Protein AF-A0A1E4GAS7-F1 (afdb_monomer_lite)

Radius of gyration: 16.06 Å; chains: 1; bounding box: 41×34×38 Å

pLDDT: mean 88.92, std 9.89, range [49.09, 97.44]

Foldseek 3Di:
DEEQLVPDDPPDDSCVRCVPDPDYHHPPRDAAADAQAPDDAAEADDPVCVVDDWDDWHWYDNDDQWIWIHTYNDQIEIEGADADHNHHLSQLAHAYEYEEAPQQVRCVVSQQSNHQEYEYHYDPVRLVVNCVNCVVRNPNYHYYYDDVPDDDDD

Sequence (154 aa):
MVVAPGAAPEGVSRAELVSGADLVVEEGAAISEADGRSWKAQPAGRLLDAEAEPGPAQVFSLGAGALLIAAEGERPLLVLEGQAPALGRWVERAVVVIAGDGLAARAAAVVERGPRLLALAGAEAEVDAAFAALRGTLDGTGLVALERGMAVEV

Structure (mmCIF, N/CA/C/O backbone):
data_AF-A0A1E4GAS7-F1
#
_entry.id   AF-A0A1E4GAS7-F1
#
loop_
_atom_site.group_PDB
_atom_site.id
_atom_site.type_symbo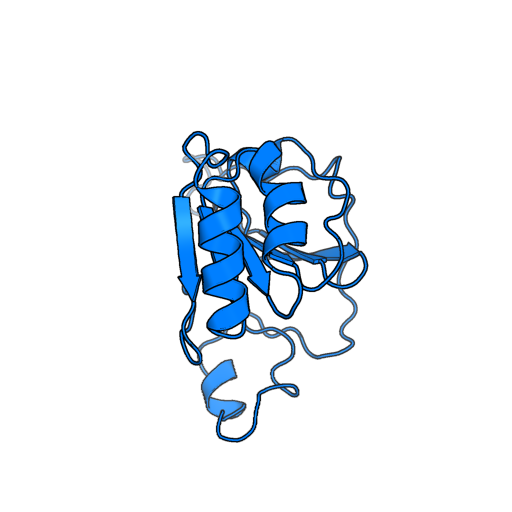l
_atom_site.label_atom_id
_atom_site.label_alt_id
_atom_site.label_comp_id
_atom_site.label_asym_id
_atom_site.label_entity_id
_atom_site.label_seq_id
_atom_site.pdbx_PDB_ins_code
_atom_site.Cartn_x
_atom_site.Cartn_y
_atom_site.Cartn_z
_atom_site.occupancy
_atom_site.B_iso_or_equiv
_atom_site.auth_seq_id
_atom_site.auth_comp_id
_atom_site.auth_asym_id
_atom_site.auth_atom_id
_atom_site.pdbx_PDB_model_num
ATOM 1 N N . MET A 1 1 ? 0.646 -1.204 -15.776 1.00 82.81 1 MET A N 1
ATOM 2 C CA . MET A 1 1 ? 1.084 -2.460 -15.110 1.00 82.81 1 MET A CA 1
ATOM 3 C C . MET A 1 1 ? -0.127 -3.198 -14.546 1.00 82.81 1 MET A C 1
ATOM 5 O O . MET A 1 1 ? -1.039 -2.534 -14.076 1.00 82.81 1 MET A O 1
ATOM 9 N N . VAL A 1 2 ? -0.129 -4.536 -14.551 1.00 87.25 2 VAL A N 1
ATOM 10 C CA . VAL A 1 2 ? -1.171 -5.397 -13.957 1.00 87.25 2 VAL A CA 1
ATOM 11 C C . VAL A 1 2 ? -0.530 -6.526 -13.150 1.00 87.25 2 VAL A C 1
ATOM 13 O O . VAL A 1 2 ? 0.466 -7.098 -13.586 1.00 87.25 2 VAL A O 1
ATOM 16 N N . VAL A 1 3 ? -1.103 -6.869 -11.994 1.00 85.19 3 VAL A N 1
ATOM 17 C CA . VAL A 1 3 ? -0.642 -7.965 -11.125 1.00 85.19 3 VAL A CA 1
ATOM 18 C C . VAL A 1 3 ? -1.748 -9.010 -10.985 1.00 85.19 3 VAL A C 1
ATOM 20 O O . VAL A 1 3 ? -2.913 -8.652 -10.844 1.00 85.19 3 VAL A O 1
ATOM 23 N N . ALA A 1 4 ? -1.372 -10.288 -11.044 1.00 85.56 4 ALA A N 1
ATOM 24 C CA . ALA A 1 4 ? -2.235 -11.462 -10.940 1.00 85.56 4 ALA A CA 1
ATOM 25 C C . ALA A 1 4 ? -3.522 -11.365 -11.791 1.00 85.56 4 ALA A C 1
ATOM 27 O O . ALA A 1 4 ? -4.621 -11.564 -11.275 1.00 85.56 4 ALA A O 1
ATOM 28 N N . PRO A 1 5 ? -3.433 -11.104 -13.111 1.00 88.31 5 PRO A N 1
ATOM 29 C CA . PRO A 1 5 ? -4.622 -10.925 -13.951 1.00 88.31 5 PRO A CA 1
ATOM 30 C C . PRO A 1 5 ? -5.508 -12.181 -14.037 1.00 88.31 5 PRO A C 1
ATOM 32 O O . PRO A 1 5 ? -6.672 -12.085 -14.417 1.00 88.31 5 PRO A O 1
ATOM 35 N N . GLY A 1 6 ? -4.969 -13.363 -13.717 1.00 87.06 6 GLY A N 1
ATOM 36 C CA . GLY A 1 6 ? -5.733 -14.610 -13.605 1.00 87.06 6 GLY A CA 1
ATOM 37 C C . GLY A 1 6 ? -6.643 -14.682 -12.374 1.00 87.06 6 GLY A C 1
ATOM 38 O O . GLY A 1 6 ? -7.618 -15.424 -12.399 1.00 87.06 6 GLY A O 1
ATOM 39 N N . ALA A 1 7 ? -6.368 -13.879 -11.343 1.00 86.44 7 ALA A N 1
ATOM 40 C CA . ALA A 1 7 ? -7.178 -13.768 -10.132 1.00 86.44 7 ALA A CA 1
ATOM 41 C C . ALA A 1 7 ? -8.285 -12.702 -10.251 1.00 86.44 7 ALA A C 1
ATOM 43 O O . ALA A 1 7 ? -8.930 -12.359 -9.259 1.00 86.44 7 ALA A O 1
ATOM 44 N N . ALA A 1 8 ? -8.496 -12.151 -11.452 1.00 85.25 8 ALA A N 1
ATOM 45 C CA . ALA A 1 8 ? -9.537 -11.165 -11.693 1.00 85.25 8 ALA A CA 1
ATOM 46 C C . ALA A 1 8 ? -10.920 -11.717 -11.287 1.00 85.25 8 ALA A C 1
ATOM 48 O O . ALA A 1 8 ? -11.231 -12.875 -11.584 1.00 85.25 8 ALA A O 1
ATOM 49 N N . PRO A 1 9 ? -11.758 -10.909 -10.611 1.00 83.62 9 PRO A N 1
ATOM 50 C CA . PRO A 1 9 ? -13.074 -11.355 -10.184 1.00 83.62 9 PRO A CA 1
ATOM 51 C C . PRO A 1 9 ? -13.986 -11.625 -11.384 1.00 83.62 9 PRO A C 1
ATOM 53 O O . PRO A 1 9 ? -13.775 -11.126 -12.492 1.00 83.62 9 PRO A O 1
ATOM 56 N N . GLU A 1 10 ? -15.042 -12.402 -11.144 1.00 85.19 10 GLU A N 1
ATOM 57 C CA . GLU A 1 10 ? -16.050 -12.693 -12.159 1.00 85.19 10 GLU A CA 1
ATOM 58 C C . GLU A 1 10 ? -16.625 -11.396 -12.754 1.00 85.19 10 GLU A C 1
ATOM 60 O O . GLU A 1 10 ? -16.922 -10.437 -12.040 1.00 85.19 10 GLU A O 1
ATOM 65 N N . GLY A 1 11 ? -16.753 -11.360 -14.082 1.00 85.44 11 GLY A N 1
ATOM 66 C CA . GLY A 1 11 ? -17.188 -10.174 -14.824 1.00 85.44 11 GLY A CA 1
ATOM 67 C C . GLY A 1 11 ? -16.061 -9.222 -15.238 1.00 85.44 11 GLY A C 1
ATOM 68 O O . GLY A 1 11 ? -16.317 -8.332 -16.044 1.00 85.44 11 GLY A O 1
ATOM 69 N N . VAL A 1 12 ? -14.821 -9.421 -14.771 1.00 86.12 12 VAL A N 1
ATOM 70 C CA . VAL A 1 12 ? -13.650 -8.661 -15.236 1.00 86.12 12 VAL A CA 1
ATOM 71 C C . VAL A 1 12 ? -12.878 -9.468 -16.279 1.00 86.12 12 VAL A C 1
ATOM 73 O O . VAL A 1 12 ? -12.380 -10.562 -16.013 1.00 86.12 12 VAL A O 1
ATOM 76 N N . SER A 1 13 ? -12.764 -8.929 -17.493 1.00 89.50 13 SER A N 1
ATOM 77 C CA . SER A 1 13 ? -12.049 -9.590 -18.584 1.00 89.50 13 SER A CA 1
ATOM 78 C C . SER A 1 13 ? -10.537 -9.479 -18.400 1.00 89.50 13 SER A C 1
ATOM 80 O O . SER A 1 13 ? -9.965 -8.390 -18.465 1.00 89.50 13 SER A O 1
ATOM 82 N N . ARG A 1 14 ? -9.853 -10.624 -18.273 1.00 88.94 14 ARG A N 1
ATOM 83 C CA . ARG A 1 14 ? -8.380 -10.680 -18.273 1.00 88.94 14 ARG A CA 1
ATOM 84 C C . ARG A 1 14 ? -7.779 -9.991 -19.498 1.00 88.94 14 ARG A C 1
ATOM 86 O O . ARG A 1 14 ? -6.756 -9.328 -19.377 1.00 88.94 14 ARG A O 1
ATOM 93 N N . ALA A 1 15 ? -8.390 -10.171 -20.670 1.00 90.00 15 ALA A N 1
ATOM 94 C CA . ALA A 1 15 ? -7.897 -9.576 -21.908 1.00 90.00 15 ALA A CA 1
ATOM 95 C C . ALA A 1 15 ? -7.963 -8.044 -21.862 1.00 90.00 15 ALA A C 1
ATOM 97 O O . ALA A 1 15 ? -7.029 -7.390 -22.310 1.00 90.00 15 ALA A O 1
ATOM 98 N N . GLU A 1 16 ? -9.022 -7.483 -21.274 1.00 89.00 16 GLU A N 1
ATOM 99 C CA . GLU A 1 16 ? -9.158 -6.034 -21.100 1.00 89.00 16 GLU A CA 1
ATOM 100 C C . GLU A 1 16 ? -8.146 -5.498 -20.088 1.00 89.00 16 GLU A C 1
ATOM 102 O O . GLU A 1 16 ? -7.488 -4.502 -20.374 1.00 89.00 16 GLU A O 1
ATOM 107 N N . LEU A 1 17 ? -7.944 -6.199 -18.964 1.00 86.25 17 LEU A N 1
ATOM 108 C CA . LEU A 1 17 ? -6.951 -5.813 -17.958 1.00 86.25 17 LEU A CA 1
ATOM 109 C C . LEU A 1 17 ? -5.549 -5.671 -18.563 1.00 86.25 17 LEU A C 1
ATOM 111 O O . LEU A 1 17 ? -4.869 -4.679 -18.324 1.00 86.25 17 LEU A O 1
ATOM 115 N N . VAL A 1 18 ? -5.106 -6.651 -19.357 1.00 92.06 18 VAL A N 1
ATOM 116 C CA . VAL A 1 18 ? -3.728 -6.672 -19.878 1.00 92.06 18 VAL A CA 1
ATOM 117 C C . VAL A 1 18 ? -3.531 -5.850 -21.154 1.00 92.06 18 VAL A C 1
ATOM 119 O O . VAL A 1 18 ? -2.389 -5.588 -21.517 1.00 92.06 18 VAL A O 1
ATOM 122 N N . SER A 1 19 ? -4.605 -5.433 -21.838 1.00 88.12 19 SER A N 1
ATOM 123 C CA . SER A 1 19 ? -4.529 -4.828 -23.180 1.00 88.12 19 SER A CA 1
ATOM 124 C C . SER A 1 19 ? -3.728 -3.520 -23.245 1.00 88.12 19 SER A C 1
ATOM 126 O O . SER A 1 19 ? -3.298 -3.147 -24.334 1.00 88.12 19 SER A O 1
ATOM 128 N N . GLY A 1 20 ? -3.545 -2.822 -22.121 1.00 83.38 20 GLY A N 1
ATOM 129 C CA . GLY A 1 20 ? -2.761 -1.583 -22.024 1.00 83.38 20 GLY A CA 1
ATOM 130 C C . GLY A 1 20 ? -1.619 -1.654 -21.010 1.00 83.38 20 GLY A C 1
ATOM 131 O O . GLY A 1 20 ? -1.107 -0.624 -20.589 1.00 83.38 20 GLY A O 1
ATOM 132 N N . ALA A 1 21 ? -1.256 -2.849 -20.544 1.00 86.06 21 ALA A N 1
ATOM 133 C CA . ALA A 1 21 ? -0.274 -2.997 -19.483 1.00 86.06 21 ALA A CA 1
ATOM 134 C C . ALA A 1 21 ? 1.152 -3.099 -20.044 1.00 86.06 21 ALA A C 1
ATOM 136 O O . ALA A 1 21 ? 1.491 -4.094 -20.677 1.00 86.06 21 ALA A O 1
ATOM 137 N N . ASP A 1 22 ? 2.018 -2.139 -19.704 1.00 84.12 22 ASP A N 1
ATOM 138 C CA . ASP A 1 22 ? 3.456 -2.221 -20.036 1.00 84.12 22 ASP A CA 1
ATOM 139 C C . ASP A 1 22 ? 4.174 -3.369 -19.307 1.00 84.12 22 ASP A C 1
ATOM 141 O O . ASP A 1 22 ? 5.191 -3.888 -19.760 1.00 84.12 22 ASP A O 1
ATOM 145 N N . LEU A 1 23 ? 3.630 -3.773 -18.155 1.00 86.44 23 LEU A N 1
ATOM 146 C CA . LEU A 1 23 ? 4.127 -4.865 -17.326 1.00 86.44 23 LEU A CA 1
ATOM 147 C C . LEU A 1 23 ? 2.954 -5.693 -16.804 1.00 86.44 23 LEU A C 1
ATOM 149 O O . LEU A 1 23 ? 2.019 -5.137 -16.226 1.00 86.44 23 LEU A O 1
ATOM 153 N N . VAL A 1 24 ? 3.038 -7.014 -16.949 1.00 90.12 24 VAL A N 1
ATOM 154 C CA . VAL A 1 24 ? 2.091 -7.974 -16.371 1.00 90.12 24 VAL A CA 1
ATOM 155 C C . VAL A 1 24 ? 2.856 -8.930 -15.461 1.00 90.12 24 VAL A C 1
ATOM 157 O O . VAL A 1 24 ? 3.773 -9.615 -15.908 1.00 90.12 24 VAL A O 1
ATOM 160 N N . VAL A 1 25 ? 2.485 -8.973 -14.184 1.00 88.31 25 VAL A N 1
ATOM 161 C CA . VAL A 1 25 ? 3.043 -9.892 -13.186 1.00 88.31 25 VAL A CA 1
ATOM 162 C C . VAL A 1 25 ? 2.023 -10.995 -12.943 1.00 88.31 25 VAL A C 1
ATOM 164 O O . VAL A 1 25 ? 0.960 -10.737 -12.388 1.00 88.31 25 VAL A O 1
ATOM 167 N N . GLU A 1 26 ? 2.317 -12.216 -13.380 1.00 88.88 26 GLU A N 1
ATOM 168 C CA . GLU A 1 26 ? 1.418 -13.359 -13.186 1.00 88.88 26 GLU A CA 1
ATOM 169 C C . GLU A 1 26 ? 1.396 -13.836 -11.728 1.00 88.88 26 GLU A C 1
ATOM 171 O O . GLU A 1 26 ? 2.338 -13.625 -10.959 1.00 88.88 26 GLU A O 1
ATOM 176 N N . GLU A 1 27 ? 0.314 -14.512 -11.344 1.00 81.94 27 GLU A N 1
ATOM 177 C CA . GLU A 1 27 ? 0.232 -15.154 -10.033 1.00 81.94 27 GLU A CA 1
ATOM 178 C C . GLU A 1 27 ? 1.335 -16.217 -9.887 1.00 81.94 27 GLU A C 1
ATOM 180 O O . GLU A 1 27 ? 1.594 -17.001 -10.801 1.00 81.94 27 GLU A O 1
ATOM 185 N N . GLY A 1 28 ? 2.029 -16.220 -8.746 1.00 78.38 28 GLY A N 1
ATOM 186 C CA . GLY A 1 28 ? 3.161 -17.120 -8.506 1.00 78.38 28 GLY A CA 1
ATOM 187 C C . GLY A 1 28 ? 4.446 -16.761 -9.263 1.00 78.38 28 GLY A C 1
ATOM 188 O O . GLY A 1 28 ? 5.420 -17.513 -9.180 1.00 78.38 28 GLY A O 1
ATOM 189 N N . ALA A 1 29 ? 4.491 -15.628 -9.976 1.00 84.00 29 ALA A N 1
ATOM 190 C CA . ALA A 1 29 ? 5.734 -15.122 -10.546 1.00 84.00 29 ALA A CA 1
ATOM 191 C C . ALA A 1 29 ? 6.784 -14.887 -9.446 1.00 84.00 29 ALA A C 1
ATOM 193 O O . ALA A 1 29 ? 6.469 -14.457 -8.335 1.00 84.00 29 ALA A O 1
ATOM 194 N N . ALA A 1 30 ? 8.052 -15.149 -9.766 1.00 86.38 30 ALA A N 1
ATOM 195 C CA . ALA A 1 30 ? 9.156 -14.834 -8.870 1.00 86.38 30 ALA A CA 1
ATOM 196 C C . ALA A 1 30 ? 9.323 -13.308 -8.788 1.00 86.38 30 ALA A C 1
ATOM 198 O O . ALA A 1 30 ? 9.855 -12.684 -9.705 1.00 86.38 30 ALA A O 1
ATOM 199 N N . ILE A 1 31 ? 8.843 -12.715 -7.696 1.00 90.94 31 ILE A N 1
ATOM 200 C CA . ILE A 1 31 ? 8.997 -11.289 -7.400 1.00 90.94 31 ILE A CA 1
ATOM 201 C C . ILE A 1 31 ? 10.240 -11.112 -6.531 1.00 90.94 31 ILE A C 1
ATOM 203 O O . ILE A 1 31 ? 10.413 -11.813 -5.534 1.00 90.94 31 ILE A O 1
ATOM 207 N N . SER A 1 32 ? 11.096 -10.158 -6.896 1.00 93.62 32 SER A N 1
ATOM 208 C CA . SER A 1 32 ? 12.281 -9.812 -6.112 1.00 93.62 32 SER A CA 1
ATOM 209 C C . SER A 1 32 ? 11.893 -9.370 -4.704 1.00 93.62 32 SER A C 1
ATOM 211 O O . SER A 1 32 ? 11.036 -8.506 -4.527 1.00 93.62 32 SER A O 1
ATOM 213 N N . GLU A 1 33 ? 12.546 -9.925 -3.691 1.00 95.50 33 GLU A N 1
ATOM 214 C CA . GLU A 1 33 ? 12.371 -9.465 -2.316 1.00 95.50 33 GLU A CA 1
ATOM 215 C C . GLU A 1 33 ? 13.151 -8.170 -2.070 1.00 95.50 33 GLU A C 1
ATOM 217 O O . GLU A 1 33 ? 14.257 -7.974 -2.582 1.00 95.50 33 GLU A O 1
ATOM 222 N N . ALA A 1 34 ? 12.587 -7.289 -1.249 1.00 96.62 34 ALA A N 1
ATOM 223 C CA . ALA A 1 34 ? 13.272 -6.116 -0.731 1.00 96.62 34 ALA A CA 1
ATOM 224 C C . ALA A 1 34 ? 12.969 -5.925 0.759 1.00 96.62 34 ALA A C 1
ATOM 226 O O . ALA A 1 34 ? 11.885 -6.237 1.248 1.00 96.62 34 ALA A O 1
ATOM 227 N N . ASP A 1 35 ? 13.926 -5.358 1.492 1.00 96.06 35 ASP A N 1
ATOM 228 C CA . ASP A 1 35 ? 13.705 -4.961 2.879 1.00 96.06 35 ASP A CA 1
ATOM 229 C C . ASP A 1 35 ? 13.032 -3.584 2.930 1.00 96.06 35 ASP A C 1
ATOM 231 O O . ASP A 1 35 ? 13.651 -2.554 2.645 1.00 96.06 35 ASP A O 1
ATOM 235 N N . GLY A 1 36 ? 11.768 -3.559 3.356 1.00 95.81 36 GLY A N 1
ATOM 236 C CA . GLY A 1 36 ? 10.981 -2.337 3.496 1.00 95.81 36 GLY A CA 1
ATOM 237 C C . GLY A 1 36 ? 11.622 -1.290 4.410 1.00 95.81 36 GLY A C 1
ATOM 238 O O . GLY A 1 36 ? 11.361 -0.100 4.236 1.00 95.81 36 GLY A O 1
ATOM 239 N N . ARG A 1 37 ? 12.500 -1.671 5.347 1.00 96.81 37 ARG A N 1
ATOM 240 C CA . ARG A 1 37 ? 13.173 -0.723 6.244 1.00 96.81 37 ARG A CA 1
ATOM 241 C C . ARG A 1 37 ? 14.319 0.015 5.559 1.00 96.81 37 ARG A C 1
ATOM 243 O O . ARG A 1 37 ? 14.492 1.211 5.806 1.00 96.81 37 ARG A O 1
ATOM 250 N N . SER A 1 38 ? 15.103 -0.685 4.742 1.00 96.44 38 SER A N 1
ATOM 251 C CA . SER A 1 38 ? 16.323 -0.160 4.114 1.00 96.44 38 SER A CA 1
ATOM 252 C C . SER A 1 38 ? 16.165 0.217 2.639 1.00 96.44 38 SER A C 1
ATOM 254 O O . SER A 1 38 ? 17.078 0.831 2.079 1.00 96.44 38 SER A O 1
ATOM 256 N N . TRP A 1 39 ? 15.012 -0.079 2.028 1.00 97.12 39 TRP A N 1
ATOM 257 C CA . TRP A 1 39 ? 14.711 0.285 0.646 1.00 97.12 39 TRP A CA 1
ATOM 258 C C . TRP A 1 39 ? 14.821 1.796 0.395 1.00 97.12 39 TRP A C 1
ATOM 260 O O . TRP A 1 39 ? 14.523 2.630 1.260 1.00 97.12 39 TRP A O 1
ATOM 270 N N . LYS A 1 40 ? 15.256 2.155 -0.816 1.00 93.25 40 LYS A N 1
ATOM 271 C CA . LYS A 1 40 ? 15.437 3.540 -1.258 1.00 93.25 40 LYS A CA 1
ATOM 272 C C . LYS A 1 40 ? 14.826 3.737 -2.637 1.00 93.25 40 LYS A C 1
ATOM 274 O O . LYS A 1 40 ? 15.106 2.962 -3.546 1.00 93.25 40 LYS A O 1
ATOM 279 N N . ALA A 1 41 ? 14.070 4.823 -2.785 1.00 90.31 41 ALA A N 1
ATOM 280 C CA . ALA A 1 41 ? 13.558 5.247 -4.078 1.00 90.31 41 ALA A CA 1
ATOM 281 C C . ALA A 1 41 ? 14.704 5.616 -5.021 1.00 90.31 41 ALA A C 1
ATOM 283 O O . ALA A 1 41 ? 15.690 6.234 -4.603 1.00 90.31 41 ALA A O 1
ATOM 284 N N . GLN A 1 42 ? 14.549 5.247 -6.289 1.00 86.38 42 GLN A N 1
ATOM 285 C CA . GLN A 1 42 ? 15.470 5.653 -7.337 1.00 86.38 42 GLN A CA 1
ATOM 286 C C . GLN A 1 42 ? 15.201 7.126 -7.678 1.00 86.38 42 GLN A C 1
ATOM 288 O O . GLN A 1 42 ? 14.070 7.475 -8.031 1.00 86.38 42 GLN A O 1
ATOM 293 N N . PRO A 1 43 ? 16.192 8.020 -7.506 1.00 82.69 43 PRO A N 1
ATOM 294 C CA . PRO A 1 43 ? 16.023 9.418 -7.873 1.00 82.69 43 PRO A CA 1
ATOM 295 C C . PRO A 1 43 ? 15.860 9.539 -9.389 1.00 82.69 43 PRO A C 1
ATOM 297 O O . PRO A 1 43 ? 16.404 8.721 -10.122 1.00 82.69 43 PRO A O 1
ATOM 300 N N . ALA A 1 44 ? 15.166 10.585 -9.837 1.00 82.06 44 ALA A N 1
ATOM 301 C CA . ALA A 1 44 ? 15.103 10.917 -11.254 1.00 82.06 44 ALA A CA 1
ATOM 302 C C . ALA A 1 44 ? 16.516 11.104 -11.835 1.00 82.06 44 ALA A C 1
ATOM 304 O O . ALA A 1 44 ? 17.381 11.718 -11.192 1.00 82.06 44 ALA A O 1
ATOM 305 N N . GLY A 1 45 ? 16.721 10.602 -13.050 1.00 75.75 45 GLY A N 1
ATOM 306 C CA . GLY A 1 45 ? 17.916 10.795 -13.852 1.00 75.75 45 GLY A CA 1
ATOM 307 C C . GLY A 1 45 ? 18.260 12.272 -14.012 1.00 75.75 45 GLY A C 1
ATOM 308 O O . GLY A 1 45 ? 17.421 13.172 -13.895 1.00 75.75 45 GLY A O 1
ATOM 309 N N . ARG A 1 46 ? 19.546 12.556 -14.225 1.00 76.56 46 ARG A N 1
ATOM 310 C CA . ARG A 1 46 ? 20.003 13.940 -14.378 1.00 76.56 46 ARG A CA 1
ATOM 311 C C . ARG A 1 46 ? 19.499 14.490 -15.708 1.00 76.56 46 ARG A C 1
ATOM 313 O O . ARG A 1 46 ? 19.474 13.780 -16.699 1.00 76.56 46 ARG A O 1
ATOM 320 N N . LEU A 1 47 ? 19.220 15.793 -15.762 1.00 65.44 47 LEU A N 1
ATOM 321 C CA . LEU A 1 47 ? 18.799 16.473 -16.998 1.00 65.44 47 LEU A CA 1
ATOM 322 C C . LEU A 1 47 ? 19.810 16.342 -18.153 1.00 65.44 47 LEU A C 1
ATOM 324 O O . LEU A 1 47 ? 19.434 16.469 -19.310 1.00 65.44 47 LEU A O 1
ATOM 328 N N . LEU A 1 48 ? 21.088 16.100 -17.843 1.00 67.56 48 LEU A N 1
ATOM 329 C CA . LEU A 1 48 ? 22.133 15.845 -18.842 1.00 67.56 48 LEU A CA 1
ATOM 330 C C . LEU A 1 48 ? 22.012 14.457 -19.490 1.00 67.56 48 LEU A C 1
ATOM 332 O O . LEU A 1 48 ? 22.524 14.261 -20.583 1.00 67.56 48 LEU A O 1
ATOM 336 N N . ASP A 1 49 ? 21.313 13.541 -18.823 1.00 64.69 49 ASP A N 1
ATOM 337 C CA . ASP A 1 49 ? 21.010 12.185 -19.274 1.00 64.69 49 ASP A CA 1
ATOM 338 C C . ASP A 1 49 ? 19.537 12.077 -19.732 1.00 64.69 49 ASP A C 1
ATOM 340 O O . ASP A 1 49 ? 19.038 10.976 -19.924 1.00 64.69 49 ASP A O 1
ATOM 344 N N . ALA A 1 50 ? 18.824 13.204 -19.909 1.00 59.78 50 ALA A N 1
ATOM 345 C CA . ALA A 1 50 ? 17.382 13.248 -20.209 1.00 59.78 50 ALA A CA 1
ATOM 346 C C . ALA A 1 50 ? 16.985 12.644 -21.569 1.00 59.78 50 ALA A C 1
ATOM 348 O O . ALA A 1 50 ? 15.800 12.512 -21.860 1.00 59.78 50 ALA A O 1
ATOM 349 N N . GLU A 1 51 ? 17.965 12.302 -22.406 1.00 65.00 51 GLU A N 1
ATOM 350 C CA . GLU A 1 51 ? 17.748 11.536 -23.635 1.00 65.00 51 GLU A CA 1
ATOM 351 C C . GLU A 1 51 ? 17.535 10.036 -23.353 1.00 65.00 51 GLU A C 1
ATOM 353 O O . GLU A 1 51 ? 17.049 9.318 -24.225 1.00 65.00 51 GLU A O 1
ATOM 358 N N . ALA A 1 52 ? 17.878 9.552 -22.152 1.00 70.19 52 ALA A N 1
ATOM 359 C CA . ALA A 1 52 ? 17.574 8.197 -21.715 1.00 70.19 52 ALA A CA 1
ATOM 360 C C . ALA A 1 52 ? 16.131 8.123 -21.200 1.00 70.19 52 ALA A C 1
ATOM 362 O O . ALA A 1 52 ? 15.752 8.837 -20.269 1.00 70.19 52 ALA A O 1
ATOM 363 N N . GLU A 1 53 ? 15.328 7.242 -21.796 1.00 73.00 53 GLU A N 1
ATOM 364 C CA . GLU A 1 53 ? 13.993 6.952 -21.278 1.00 73.00 53 GLU A CA 1
ATOM 365 C C . GLU A 1 53 ? 14.091 6.314 -19.881 1.00 73.00 53 GLU A C 1
ATOM 367 O O . GLU A 1 53 ? 14.9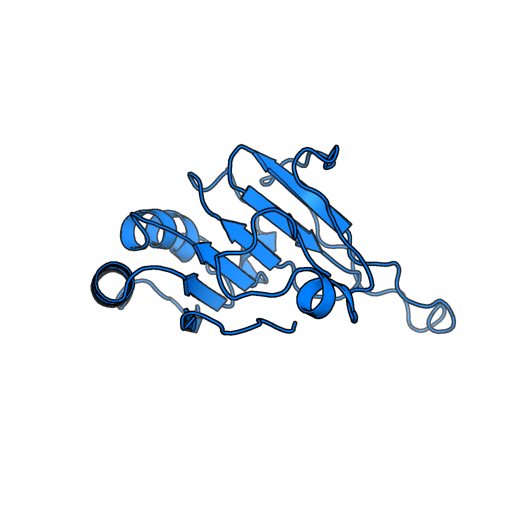67 5.464 -19.661 1.00 73.00 53 GLU A O 1
ATOM 372 N N . PRO A 1 54 ? 13.209 6.692 -18.933 1.00 75.38 54 PRO A N 1
ATOM 373 C CA . PRO A 1 54 ? 13.146 6.045 -17.631 1.00 75.38 54 PRO A CA 1
ATOM 374 C C . PRO A 1 54 ? 12.960 4.536 -17.785 1.00 75.38 54 PRO A C 1
ATOM 376 O O . PRO A 1 54 ? 12.200 4.068 -18.636 1.00 75.38 54 PRO A O 1
ATOM 379 N N . GLY A 1 55 ? 13.633 3.762 -16.933 1.00 79.69 55 GLY A N 1
ATOM 380 C CA . GLY A 1 55 ? 13.424 2.317 -16.888 1.00 79.69 55 GLY A CA 1
ATOM 381 C C . GLY A 1 55 ? 11.974 1.951 -16.525 1.00 79.69 55 GLY A C 1
ATOM 382 O O . GLY A 1 55 ? 11.269 2.750 -15.900 1.00 79.69 55 GLY A O 1
ATOM 383 N N . PRO A 1 56 ? 11.518 0.731 -16.866 1.00 84.88 56 PRO A N 1
ATOM 384 C CA . PRO A 1 56 ? 10.176 0.283 -16.513 1.00 84.88 56 PRO A CA 1
ATOM 385 C C . PRO A 1 56 ? 9.985 0.240 -14.992 1.00 84.88 56 PRO A C 1
ATOM 387 O O . PRO A 1 56 ? 10.936 0.034 -14.230 1.00 84.88 56 PRO A O 1
ATOM 390 N N . ALA A 1 57 ? 8.731 0.368 -14.552 1.00 89.19 57 ALA A N 1
ATOM 391 C CA . ALA A 1 57 ? 8.376 0.164 -13.154 1.00 89.19 57 ALA A CA 1
ATOM 392 C C . ALA A 1 57 ? 8.808 -1.234 -12.677 1.00 89.19 57 ALA A C 1
ATOM 394 O O . ALA A 1 57 ? 8.643 -2.235 -13.375 1.00 89.19 57 ALA A O 1
ATOM 395 N N . GLN A 1 58 ? 9.345 -1.297 -11.465 1.00 91.44 58 GLN A N 1
ATOM 396 C CA . GLN A 1 58 ? 9.786 -2.520 -10.807 1.00 91.44 58 GLN A CA 1
ATOM 397 C C . GLN A 1 58 ? 8.815 -2.895 -9.692 1.00 91.44 58 GLN A C 1
ATOM 399 O O . GLN A 1 58 ? 8.264 -2.022 -9.019 1.00 91.44 58 GLN A O 1
ATOM 404 N N . VAL A 1 59 ? 8.651 -4.200 -9.472 1.00 93.38 59 VAL A N 1
ATOM 405 C CA . VAL A 1 59 ? 7.801 -4.762 -8.418 1.00 93.38 59 VAL A CA 1
ATOM 406 C C . VAL A 1 59 ? 8.666 -5.550 -7.445 1.00 93.38 59 VAL A C 1
ATOM 408 O O . VAL A 1 59 ? 9.467 -6.393 -7.853 1.00 93.38 59 VAL A O 1
ATOM 411 N N . PHE A 1 60 ? 8.482 -5.283 -6.156 1.00 95.31 60 PHE A N 1
ATOM 412 C CA . PHE A 1 60 ? 9.169 -5.949 -5.061 1.00 95.31 60 PHE A CA 1
ATOM 413 C C . PHE A 1 60 ? 8.164 -6.526 -4.069 1.00 95.31 60 PHE A C 1
ATOM 415 O O . PHE A 1 60 ? 7.136 -5.915 -3.781 1.00 95.31 60 PHE A O 1
ATOM 422 N N . SER A 1 61 ? 8.499 -7.674 -3.492 1.00 95.00 61 SER A N 1
ATOM 423 C CA . SER A 1 61 ? 7.822 -8.206 -2.314 1.00 95.00 61 SER A CA 1
ATOM 424 C C . SER A 1 61 ? 8.503 -7.665 -1.061 1.00 95.00 61 SER A C 1
ATOM 426 O O . SER A 1 61 ? 9.726 -7.748 -0.935 1.00 95.00 61 SER A O 1
ATOM 428 N N . LEU A 1 62 ? 7.719 -7.125 -0.127 1.00 95.94 62 LEU A N 1
ATOM 429 C CA . LEU A 1 62 ? 8.183 -6.744 1.215 1.00 95.94 62 LEU A CA 1
ATOM 430 C C . LEU A 1 62 ? 7.757 -7.767 2.283 1.00 95.94 62 LEU A C 1
ATOM 432 O O . LEU A 1 62 ? 7.806 -7.477 3.480 1.00 95.94 62 LEU A O 1
ATOM 436 N N . GLY A 1 63 ? 7.298 -8.944 1.851 1.00 92.25 63 GLY A N 1
ATOM 437 C CA . GLY A 1 63 ? 6.712 -9.982 2.692 1.00 92.25 63 GLY A CA 1
ATOM 438 C C . GLY A 1 63 ? 5.291 -10.351 2.263 1.00 92.25 63 GLY A C 1
ATOM 439 O O . GLY A 1 63 ? 4.766 -9.868 1.260 1.00 92.25 63 GLY A O 1
ATOM 440 N N . ALA A 1 64 ? 4.660 -11.237 3.035 1.00 90.12 64 ALA A N 1
ATOM 441 C CA . ALA A 1 64 ? 3.337 -11.765 2.719 1.00 90.12 64 ALA A CA 1
ATOM 442 C C . ALA A 1 64 ? 2.278 -10.649 2.638 1.00 90.12 64 ALA A C 1
ATOM 444 O O . ALA A 1 64 ? 2.005 -9.965 3.625 1.00 90.12 64 ALA A O 1
ATOM 445 N N . GLY A 1 65 ? 1.674 -10.487 1.456 1.00 91.31 65 GLY A N 1
ATOM 446 C CA . GLY A 1 65 ? 0.632 -9.489 1.210 1.00 91.31 65 GLY A CA 1
ATOM 447 C C . GLY A 1 65 ? 1.136 -8.043 1.184 1.00 91.31 65 GLY A C 1
ATOM 448 O O . GLY A 1 65 ? 0.351 -7.144 1.474 1.00 91.31 65 GLY A O 1
ATOM 449 N N . ALA A 1 66 ? 2.420 -7.808 0.887 1.00 94.88 66 ALA A N 1
ATOM 450 C CA . ALA A 1 66 ? 2.986 -6.468 0.750 1.00 94.88 66 ALA A CA 1
ATOM 451 C C . ALA A 1 66 ? 3.794 -6.340 -0.549 1.00 94.88 66 ALA A C 1
ATOM 453 O O . ALA A 1 66 ? 4.890 -6.891 -0.664 1.00 94.88 66 ALA A O 1
ATOM 454 N N . LEU A 1 67 ? 3.265 -5.580 -1.511 1.00 94.69 67 LEU A N 1
ATOM 455 C CA . LEU A 1 67 ? 3.911 -5.316 -2.796 1.00 94.69 67 LEU A CA 1
ATOM 456 C C . LEU A 1 67 ? 4.314 -3.851 -2.905 1.00 94.69 67 LEU A C 1
ATOM 458 O O . LEU A 1 67 ? 3.490 -2.956 -2.738 1.00 94.69 67 LEU A O 1
ATOM 462 N N . LEU A 1 68 ? 5.582 -3.612 -3.217 1.00 96.12 68 LEU A N 1
ATOM 463 C CA . LEU A 1 68 ? 6.126 -2.292 -3.493 1.00 96.12 68 LEU A CA 1
ATOM 464 C C . LEU A 1 68 ? 6.362 -2.145 -4.991 1.00 96.12 68 LEU A C 1
ATOM 466 O O . LEU A 1 68 ? 7.088 -2.934 -5.589 1.00 96.12 68 LEU A O 1
ATOM 470 N N . ILE A 1 69 ? 5.793 -1.100 -5.573 1.00 94.81 69 ILE A N 1
ATOM 471 C CA . ILE A 1 69 ? 5.968 -0.734 -6.970 1.00 94.81 69 ILE A CA 1
ATOM 472 C C . ILE A 1 69 ? 6.689 0.600 -7.029 1.00 94.81 69 ILE A C 1
ATOM 474 O O . ILE A 1 69 ? 6.313 1.560 -6.352 1.00 94.81 69 ILE A O 1
ATOM 478 N N . ALA A 1 70 ? 7.753 0.653 -7.820 1.00 94.12 70 ALA A N 1
ATOM 479 C CA . ALA A 1 70 ? 8.578 1.839 -7.940 1.00 94.12 70 ALA A CA 1
ATOM 480 C C . ALA A 1 70 ? 9.048 2.035 -9.376 1.00 94.12 70 ALA A C 1
ATOM 482 O O . ALA A 1 70 ? 9.517 1.098 -10.017 1.00 94.12 70 ALA A O 1
ATOM 483 N N . ALA A 1 71 ? 8.971 3.276 -9.839 1.00 91.12 71 ALA A N 1
ATOM 484 C CA . ALA A 1 71 ? 9.606 3.739 -11.061 1.00 91.12 71 ALA A CA 1
ATOM 485 C C . ALA A 1 71 ? 10.574 4.879 -10.724 1.00 91.12 71 ALA A C 1
ATOM 487 O O . ALA A 1 71 ? 10.521 5.470 -9.640 1.00 91.12 71 ALA A O 1
ATOM 488 N N . GLU A 1 72 ? 11.498 5.152 -11.635 1.00 90.12 72 GLU A N 1
ATOM 489 C CA . GLU A 1 72 ? 12.495 6.200 -11.466 1.00 90.12 72 GLU A CA 1
ATOM 490 C C . G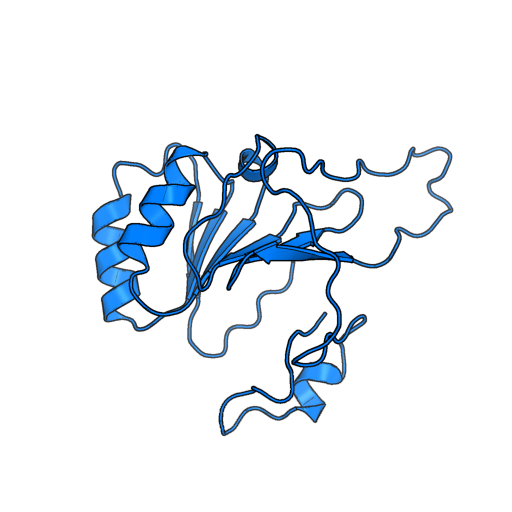LU A 1 72 ? 11.835 7.582 -11.381 1.00 90.12 72 GLU A C 1
ATOM 492 O O . GLU A 1 72 ? 11.000 7.932 -12.207 1.00 90.12 72 GLU A O 1
ATOM 497 N N . GLY A 1 73 ? 12.189 8.376 -10.365 1.00 88.19 73 GLY A N 1
ATOM 498 C CA . GLY A 1 73 ? 11.636 9.724 -10.180 1.00 88.19 73 GLY A CA 1
ATOM 499 C C . GLY A 1 73 ? 10.190 9.776 -9.671 1.00 88.19 73 GLY A C 1
ATOM 500 O O . GLY A 1 73 ? 9.777 10.814 -9.148 1.00 88.19 73 GLY A O 1
ATOM 501 N N . GLU A 1 74 ? 9.466 8.660 -9.733 1.00 90.50 74 GLU A N 1
ATOM 502 C CA . GLU A 1 74 ? 8.082 8.549 -9.294 1.00 90.50 74 GLU A CA 1
ATOM 503 C C . GLU A 1 74 ? 7.944 8.264 -7.799 1.00 90.50 74 GLU A C 1
ATOM 505 O O . GLU A 1 74 ? 8.870 7.843 -7.092 1.00 90.50 74 GLU A O 1
ATOM 510 N N . ARG A 1 75 ? 6.740 8.513 -7.282 1.00 92.94 75 ARG A N 1
ATOM 511 C CA . ARG A 1 75 ? 6.409 8.132 -5.907 1.00 92.94 75 ARG A CA 1
ATOM 512 C C . ARG A 1 75 ? 6.181 6.624 -5.843 1.00 92.94 75 ARG A C 1
ATOM 514 O O . ARG A 1 75 ? 5.436 6.100 -6.664 1.00 92.94 75 ARG A O 1
ATOM 521 N N . PRO A 1 76 ? 6.760 5.925 -4.855 1.00 95.56 76 PRO A N 1
ATOM 522 C CA . PRO A 1 76 ? 6.496 4.506 -4.701 1.00 95.56 76 PRO A CA 1
ATOM 523 C C . PRO A 1 76 ? 5.029 4.263 -4.336 1.00 95.56 76 PRO A C 1
ATOM 525 O O . PRO A 1 76 ? 4.456 4.988 -3.514 1.00 95.56 76 PRO A O 1
ATOM 528 N N . LEU A 1 77 ? 4.460 3.208 -4.910 1.00 96.00 77 LEU A N 1
ATOM 529 C CA . LEU A 1 77 ? 3.152 2.672 -4.566 1.00 96.00 77 LEU A CA 1
ATOM 530 C C . LEU A 1 77 ? 3.346 1.415 -3.715 1.00 96.00 77 LEU A C 1
ATOM 532 O O . LEU A 1 77 ? 3.995 0.466 -4.142 1.00 96.00 77 LEU A O 1
ATOM 536 N N . LEU A 1 78 ? 2.780 1.397 -2.514 1.00 96.88 7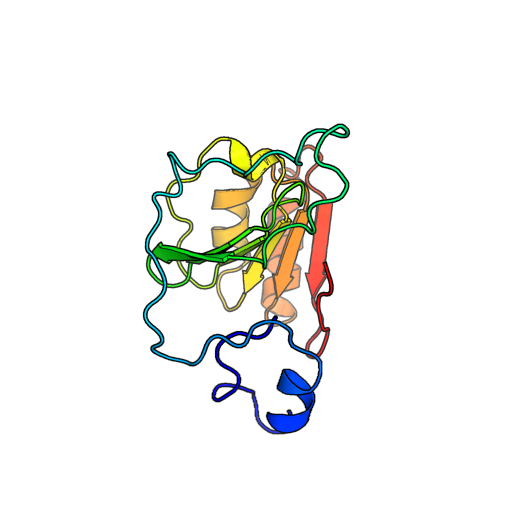8 LEU A N 1
ATOM 537 C CA . LEU A 1 78 ? 2.751 0.221 -1.649 1.00 96.88 78 LEU A CA 1
ATOM 538 C C . LEU A 1 78 ? 1.326 -0.332 -1.603 1.00 96.88 78 LEU A C 1
ATOM 540 O O . LEU A 1 78 ? 0.418 0.378 -1.187 1.00 96.88 78 LEU A O 1
ATOM 544 N N . VAL A 1 79 ? 1.134 -1.594 -1.974 1.00 95.31 79 VAL A N 1
ATOM 545 C CA . VAL A 1 79 ? -0.139 -2.312 -1.833 1.00 95.31 79 VAL A CA 1
ATOM 546 C C . VAL A 1 79 ? -0.027 -3.288 -0.665 1.00 95.31 79 VAL A C 1
ATOM 548 O O . VAL A 1 79 ? 0.882 -4.119 -0.633 1.00 95.31 79 VAL A O 1
ATOM 551 N N . LEU A 1 80 ? -0.935 -3.171 0.305 1.00 95.69 80 LEU A N 1
ATOM 552 C CA . LEU A 1 80 ? -0.979 -3.982 1.518 1.00 95.69 80 LEU A CA 1
ATOM 553 C C . LEU A 1 80 ? -2.305 -4.734 1.626 1.00 95.69 80 LEU A C 1
ATOM 555 O O . LEU A 1 80 ? -3.354 -4.143 1.866 1.00 95.69 80 LEU A O 1
ATOM 559 N N . GLU A 1 81 ? -2.225 -6.053 1.562 1.00 92.88 81 GLU A N 1
ATOM 560 C CA . GLU A 1 81 ? -3.294 -7.000 1.903 1.00 92.88 81 GLU A CA 1
ATOM 561 C C . GLU A 1 81 ? -3.010 -7.710 3.237 1.00 92.88 81 GLU A C 1
ATOM 563 O O . GLU A 1 81 ? -3.928 -8.097 3.957 1.00 92.88 81 GLU A O 1
ATOM 568 N N . GLY A 1 82 ? -1.730 -7.821 3.603 1.00 89.31 82 GLY A N 1
ATOM 569 C CA . GLY A 1 82 ? -1.260 -8.433 4.844 1.00 89.31 82 GLY A CA 1
ATOM 570 C C . GLY A 1 82 ? -0.921 -7.428 5.947 1.00 89.31 82 GLY A C 1
ATOM 571 O O . GLY A 1 82 ? -1.247 -6.240 5.883 1.00 89.31 82 GLY A O 1
ATOM 572 N N . GLN A 1 83 ? -0.240 -7.915 6.987 1.00 89.81 83 GLN A N 1
ATOM 573 C CA . GLN A 1 83 ? 0.308 -7.054 8.037 1.00 89.81 83 GLN A CA 1
ATOM 574 C C . GLN A 1 83 ? 1.342 -6.085 7.451 1.00 89.81 83 GLN A C 1
ATOM 576 O O . GLN A 1 83 ? 2.150 -6.466 6.606 1.00 89.81 83 GLN A O 1
ATOM 581 N N . ALA A 1 84 ? 1.340 -4.838 7.928 1.00 89.88 84 ALA A N 1
ATOM 582 C CA . ALA A 1 84 ? 2.322 -3.852 7.495 1.00 89.88 84 ALA A CA 1
ATOM 583 C C . ALA A 1 84 ? 3.743 -4.322 7.875 1.00 89.88 84 ALA A C 1
ATOM 585 O O . ALA A 1 84 ? 3.997 -4.583 9.058 1.00 89.88 84 ALA A O 1
ATOM 586 N N . PRO A 1 85 ? 4.678 -4.433 6.913 1.00 93.38 85 PRO A N 1
ATOM 587 C CA . PRO A 1 85 ? 6.058 -4.784 7.219 1.00 93.38 85 PRO A CA 1
ATOM 588 C C . PRO A 1 85 ? 6.765 -3.616 7.920 1.00 93.38 85 PRO A C 1
ATOM 590 O O . PRO A 1 85 ? 6.226 -2.519 8.079 1.00 93.38 85 PRO A O 1
ATOM 593 N N . ALA A 1 86 ? 8.020 -3.817 8.322 1.00 94.38 86 ALA A N 1
ATOM 594 C CA . ALA A 1 86 ? 8.838 -2.701 8.774 1.00 94.38 86 ALA A CA 1
ATOM 595 C C . ALA A 1 86 ? 9.118 -1.748 7.599 1.00 94.38 86 ALA A C 1
ATOM 597 O O . ALA A 1 86 ? 9.754 -2.137 6.624 1.00 94.38 86 ALA A O 1
ATOM 598 N N . LEU A 1 87 ? 8.680 -0.492 7.712 1.00 95.81 87 LEU A N 1
ATOM 599 C CA . LEU A 1 87 ? 8.857 0.522 6.669 1.00 95.81 87 LEU A CA 1
ATOM 600 C C . LEU A 1 87 ? 9.986 1.500 7.022 1.00 95.81 87 LEU A C 1
ATOM 602 O O . LEU A 1 87 ? 10.235 1.809 8.193 1.00 95.81 87 LEU A O 1
ATOM 606 N N . GLY A 1 88 ? 10.691 1.982 6.001 1.00 95.94 88 GLY A N 1
ATOM 607 C CA . GLY A 1 88 ? 11.697 3.042 6.077 1.00 95.94 88 GLY A CA 1
ATOM 608 C C . GLY A 1 88 ? 11.070 4.438 6.014 1.00 95.94 88 GLY A C 1
ATOM 609 O O . GLY A 1 88 ? 9.857 4.590 6.127 1.00 95.94 88 GLY A O 1
ATOM 610 N N . ARG A 1 89 ? 11.889 5.482 5.841 1.00 94.94 89 ARG A N 1
ATOM 611 C CA . ARG A 1 89 ? 11.397 6.867 5.656 1.00 94.94 89 ARG A CA 1
ATOM 612 C C . ARG A 1 89 ? 10.794 7.127 4.279 1.00 94.94 89 ARG A C 1
ATOM 614 O O . ARG A 1 89 ? 10.055 8.082 4.099 1.00 94.94 89 ARG A O 1
ATOM 621 N N . TRP A 1 90 ? 11.097 6.284 3.295 1.00 95.69 90 TRP A N 1
ATOM 622 C CA . TRP A 1 90 ? 10.567 6.428 1.938 1.00 95.69 90 TRP A CA 1
ATOM 623 C C . TRP A 1 90 ? 9.031 6.439 1.902 1.00 95.69 90 TRP A C 1
ATOM 625 O O . TRP A 1 90 ? 8.457 7.072 1.018 1.00 95.69 90 TRP A O 1
ATOM 635 N N . VAL A 1 91 ? 8.379 5.791 2.878 1.00 96.50 91 VAL A N 1
ATOM 636 C CA . VAL A 1 91 ? 6.917 5.729 2.977 1.00 96.50 91 VAL A CA 1
ATOM 637 C C . VAL A 1 91 ? 6.288 7.111 3.138 1.00 96.50 91 VAL A C 1
ATOM 639 O O . VAL A 1 91 ? 5.201 7.316 2.621 1.00 96.50 91 VAL A O 1
ATOM 642 N N . GLU A 1 92 ? 6.996 8.088 3.718 1.00 95.44 92 GLU A N 1
ATOM 643 C CA . GLU A 1 92 ? 6.524 9.475 3.874 1.00 95.44 92 GLU A CA 1
ATOM 644 C C . GLU A 1 92 ? 6.145 10.121 2.523 1.00 95.44 92 GLU A C 1
ATOM 646 O O . GLU A 1 92 ? 5.352 11.056 2.434 1.00 95.44 92 GLU A O 1
ATOM 651 N N . ARG A 1 93 ? 6.719 9.614 1.424 1.00 94.31 93 ARG A N 1
ATOM 652 C CA . ARG A 1 93 ? 6.452 10.074 0.054 1.00 94.31 93 ARG A CA 1
ATOM 653 C C . ARG A 1 93 ? 5.573 9.117 -0.747 1.00 94.31 93 ARG A C 1
ATOM 655 O O . ARG A 1 93 ? 5.240 9.445 -1.886 1.00 94.31 93 ARG A O 1
ATOM 662 N N . ALA A 1 94 ? 5.240 7.962 -0.182 1.00 96.50 94 ALA A N 1
ATOM 663 C CA . ALA A 1 94 ? 4.530 6.897 -0.866 1.00 96.50 94 ALA A CA 1
ATOM 664 C C . ALA A 1 94 ? 3.031 7.180 -0.982 1.00 96.50 94 ALA A C 1
ATOM 666 O O . ALA A 1 94 ? 2.437 7.899 -0.170 1.00 96.50 94 ALA A O 1
ATOM 667 N N . VAL A 1 95 ? 2.434 6.554 -1.990 1.00 97.19 95 VAL A N 1
ATOM 668 C CA . VAL A 1 95 ? 1.007 6.238 -2.010 1.00 97.19 95 VAL A CA 1
ATOM 669 C C . VAL A 1 95 ? 0.862 4.830 -1.446 1.00 97.19 95 VAL A C 1
ATOM 671 O O . VAL A 1 95 ? 1.570 3.920 -1.871 1.00 97.19 95 VAL A O 1
ATOM 674 N N . VAL A 1 96 ? -0.024 4.643 -0.474 1.00 97.44 96 VAL A N 1
ATOM 675 C CA . VAL A 1 96 ? -0.268 3.337 0.140 1.00 97.44 96 VAL A CA 1
ATOM 676 C C . VAL A 1 96 ? -1.717 2.936 -0.093 1.00 97.44 96 VAL A C 1
ATOM 678 O O . VAL A 1 96 ? -2.625 3.653 0.314 1.00 97.44 96 VAL A O 1
ATOM 681 N N . VAL A 1 97 ? -1.933 1.781 -0.712 1.00 96.94 97 VAL A N 1
ATOM 682 C CA . VAL A 1 97 ? -3.240 1.140 -0.865 1.00 96.94 97 VAL A CA 1
ATOM 683 C C . VAL A 1 97 ? -3.351 0.025 0.168 1.00 96.94 97 VAL A C 1
ATOM 685 O O . VAL A 1 97 ? -2.491 -0.849 0.228 1.00 96.94 97 VAL A O 1
ATOM 688 N N . ILE A 1 98 ? -4.408 0.036 0.973 1.00 96.75 98 ILE A N 1
ATOM 689 C CA . ILE A 1 98 ? -4.725 -1.034 1.921 1.00 96.75 98 ILE A CA 1
ATOM 690 C C . ILE A 1 98 ? -5.988 -1.724 1.435 1.00 96.75 98 ILE A C 1
ATOM 692 O O . ILE A 1 98 ? -7.032 -1.082 1.319 1.00 96.75 98 ILE A O 1
ATOM 696 N N . ALA A 1 99 ? -5.882 -3.018 1.145 1.00 93.50 99 ALA A N 1
ATOM 697 C CA . ALA A 1 99 ? -6.932 -3.793 0.501 1.00 93.50 99 ALA A CA 1
ATOM 698 C C . ALA A 1 99 ? -7.412 -4.972 1.359 1.00 93.50 99 ALA A C 1
ATOM 700 O O . ALA A 1 99 ? -6.606 -5.595 2.048 1.00 93.50 99 ALA A O 1
ATOM 701 N N . GLY A 1 100 ? -8.706 -5.296 1.324 1.00 91.50 100 GLY A N 1
ATOM 702 C CA . GLY A 1 100 ? -9.315 -6.425 2.048 1.00 91.50 100 GLY A CA 1
ATOM 703 C C . GLY A 1 100 ? -9.893 -6.052 3.420 1.00 91.50 100 GLY A C 1
ATOM 704 O O . GLY A 1 100 ? -10.366 -4.936 3.606 1.00 91.50 100 GLY A O 1
ATOM 705 N N . ASP A 1 101 ? -9.842 -6.979 4.381 1.00 91.81 101 ASP A N 1
ATOM 706 C CA . ASP A 1 101 ? -10.489 -6.843 5.702 1.00 91.81 101 ASP A CA 1
ATOM 707 C C . ASP A 1 101 ? -9.546 -6.331 6.804 1.00 91.81 101 ASP A C 1
ATOM 709 O O . ASP A 1 101 ? -8.329 -6.519 6.754 1.00 91.81 101 ASP A O 1
ATOM 713 N N . GLY A 1 102 ? -10.073 -5.709 7.857 1.00 93.94 102 GLY A N 1
ATOM 714 C CA . GLY A 1 102 ? -9.251 -5.124 8.917 1.00 93.94 102 GLY A CA 1
ATOM 715 C C . GLY A 1 102 ? -8.523 -3.860 8.456 1.00 93.94 102 GLY A C 1
ATOM 716 O O . GLY A 1 102 ? -7.376 -3.620 8.854 1.00 93.94 102 GLY A O 1
ATOM 717 N N . LEU A 1 103 ? -9.178 -3.060 7.606 1.00 95.75 103 LEU A N 1
ATOM 718 C CA . LEU A 1 103 ? -8.604 -1.845 7.020 1.00 95.75 103 LEU A CA 1
ATOM 719 C C . LEU A 1 103 ? -8.155 -0.861 8.098 1.00 95.75 103 LEU A C 1
ATOM 721 O O . LEU A 1 103 ? -7.045 -0.340 8.028 1.00 95.75 103 LEU A O 1
ATOM 725 N N . ALA A 1 104 ? -8.980 -0.650 9.126 1.00 95.12 104 ALA A N 1
ATOM 726 C CA . ALA A 1 104 ? -8.704 0.312 10.190 1.00 95.12 104 ALA A CA 1
ATOM 727 C C . ALA A 1 104 ? -7.388 0.009 10.927 1.00 95.12 104 ALA A C 1
ATOM 729 O O . ALA A 1 104 ? -6.560 0.898 11.123 1.00 95.12 104 ALA A O 1
ATOM 730 N N . ALA A 1 105 ? -7.169 -1.257 11.297 1.00 94.75 105 ALA A N 1
ATOM 731 C CA . ALA A 1 105 ? -5.976 -1.675 12.027 1.00 94.75 105 ALA A CA 1
ATOM 732 C C . ALA A 1 105 ? -4.710 -1.551 11.168 1.00 94.75 105 ALA A C 1
ATOM 734 O O . ALA A 1 105 ? -3.687 -1.042 11.630 1.00 94.75 105 ALA A O 1
ATOM 735 N N . ARG A 1 106 ? -4.779 -1.975 9.901 1.00 95.31 106 ARG A N 1
ATOM 736 C CA . ARG A 1 106 ? -3.645 -1.871 8.972 1.00 95.31 106 ARG A CA 1
ATOM 737 C C . ARG A 1 106 ? -3.328 -0.422 8.624 1.00 95.31 106 ARG A C 1
ATOM 739 O O . ARG A 1 106 ? -2.161 -0.045 8.603 1.00 95.31 106 ARG A O 1
ATOM 746 N N . ALA A 1 107 ? -4.350 0.403 8.429 1.00 96.00 107 ALA A N 1
ATOM 747 C CA . ALA A 1 107 ? -4.192 1.828 8.196 1.00 96.00 107 ALA A CA 1
ATOM 748 C C . ALA A 1 107 ? -3.546 2.542 9.377 1.00 96.00 107 ALA A C 1
ATOM 750 O O . ALA A 1 107 ? -2.615 3.317 9.173 1.00 96.00 107 ALA A O 1
ATOM 751 N N . ALA A 1 108 ? -3.973 2.239 10.604 1.00 94.31 108 ALA A N 1
ATOM 752 C CA . ALA A 1 108 ? -3.378 2.814 11.804 1.00 94.31 108 ALA A CA 1
ATOM 753 C C . ALA A 1 108 ? -1.878 2.481 11.920 1.00 94.31 108 ALA A C 1
ATOM 755 O O . ALA A 1 108 ? -1.083 3.349 12.262 1.00 94.31 108 ALA A O 1
ATOM 756 N N . ALA A 1 109 ? -1.471 1.263 11.549 1.00 92.94 109 ALA A N 1
ATOM 757 C CA . ALA A 1 109 ? -0.064 0.859 11.570 1.00 92.94 109 ALA A CA 1
ATOM 758 C C . ALA A 1 109 ? 0.818 1.611 10.551 1.00 92.94 109 ALA A C 1
ATOM 760 O O . ALA A 1 109 ? 2.037 1.670 10.717 1.00 92.94 109 ALA A O 1
ATOM 761 N N . VAL A 1 110 ? 0.225 2.166 9.489 1.00 94.94 110 VAL A N 1
ATOM 762 C CA . VAL A 1 110 ? 0.963 2.865 8.426 1.00 94.94 110 VAL A CA 1
ATOM 763 C C . VAL A 1 110 ? 0.850 4.382 8.541 1.00 94.94 110 VAL A C 1
ATOM 765 O O . VAL A 1 110 ? 1.824 5.075 8.255 1.00 94.94 110 VAL A O 1
ATOM 768 N N . VAL A 1 111 ? -0.295 4.912 8.981 1.00 95.19 111 VAL A N 1
ATOM 769 C CA . VAL A 1 111 ? -0.556 6.361 9.037 1.00 95.19 111 VAL A CA 1
ATOM 770 C C . VAL A 1 111 ? 0.439 7.097 9.936 1.00 95.19 111 VAL A C 1
ATOM 772 O O . VAL A 1 111 ? 0.861 8.195 9.596 1.00 95.19 111 VAL A O 1
ATOM 775 N N . GLU A 1 112 ? 0.922 6.459 11.009 1.00 90.25 112 GLU A N 1
ATOM 776 C CA . GLU A 1 112 ? 1.966 7.008 11.894 1.00 90.25 112 GLU A CA 1
ATOM 777 C C . GLU A 1 112 ? 3.292 7.290 11.171 1.00 90.25 112 GLU A C 1
ATOM 779 O O . GLU A 1 112 ? 4.144 8.026 11.665 1.00 90.25 112 GLU A O 1
ATOM 784 N N . ARG A 1 113 ? 3.494 6.691 9.995 1.00 93.19 113 ARG A N 1
ATOM 785 C CA . ARG A 1 113 ? 4.668 6.918 9.151 1.00 93.19 113 ARG A CA 1
ATOM 786 C C . ARG A 1 113 ? 4.483 8.069 8.162 1.00 93.19 113 ARG A C 1
ATOM 788 O O . ARG A 1 113 ? 5.400 8.323 7.387 1.00 93.19 113 ARG A O 1
ATOM 795 N N . GLY A 1 114 ? 3.327 8.731 8.187 1.00 94.56 114 GLY A N 1
ATOM 796 C CA . GLY A 1 114 ? 3.008 9.922 7.407 1.00 94.56 114 GLY A CA 1
ATOM 797 C C . GLY A 1 114 ? 3.078 9.734 5.893 1.00 94.56 114 GLY A C 1
ATOM 798 O O . GLY A 1 114 ? 3.730 10.553 5.241 1.00 94.56 114 GLY A O 1
ATOM 799 N N . PRO A 1 115 ? 2.483 8.676 5.301 1.00 96.62 115 PRO A N 1
ATOM 800 C CA . PRO A 1 115 ? 2.454 8.553 3.851 1.00 96.62 115 PRO A CA 1
ATOM 801 C C . PRO A 1 115 ? 1.748 9.746 3.218 1.00 96.62 115 PRO A C 1
ATOM 803 O O . PRO A 1 115 ? 0.899 10.393 3.827 1.00 96.62 115 PRO A O 1
ATOM 806 N N . ARG A 1 116 ? 2.043 10.036 1.950 1.00 95.38 116 ARG A N 1
ATOM 807 C CA . ARG A 1 116 ? 1.361 11.155 1.295 1.00 95.38 116 ARG A CA 1
ATOM 808 C C . ARG A 1 116 ? -0.135 10.892 1.165 1.00 95.38 116 ARG A C 1
ATOM 810 O O . ARG A 1 116 ? -0.942 11.808 1.322 1.00 95.38 116 ARG A O 1
ATOM 817 N N . LEU A 1 117 ? -0.475 9.668 0.784 1.00 97.06 117 LEU A N 1
ATOM 818 C CA . LEU A 1 117 ? -1.832 9.251 0.490 1.00 97.06 117 LEU A CA 1
ATOM 819 C C . LEU A 1 117 ? -2.035 7.831 0.998 1.00 97.06 117 LEU A C 1
ATOM 821 O O . LEU A 1 117 ? -1.226 6.948 0.715 1.00 97.06 117 LEU A O 1
ATOM 825 N N . LEU A 1 118 ? -3.143 7.636 1.699 1.00 97.31 118 LEU A N 1
ATOM 826 C CA . LEU A 1 118 ? -3.694 6.348 2.056 1.00 97.31 118 LEU A CA 1
ATOM 827 C C . LEU A 1 118 ? -4.982 6.124 1.256 1.00 97.31 118 LEU A C 1
ATOM 829 O O . LEU A 1 118 ? -5.912 6.927 1.326 1.00 97.31 118 LEU A O 1
ATOM 833 N N . ALA A 1 119 ? -5.035 5.033 0.506 1.00 96.94 119 ALA A N 1
ATOM 834 C CA . ALA A 1 119 ? -6.196 4.599 -0.250 1.00 96.94 119 ALA A CA 1
ATOM 835 C C . ALA A 1 119 ? -6.734 3.290 0.339 1.00 96.94 119 ALA A C 1
ATOM 837 O O . ALA A 1 119 ? -5.977 2.352 0.581 1.00 96.94 119 ALA A O 1
ATOM 838 N N . LEU A 1 120 ? -8.037 3.233 0.593 1.00 96.62 120 LEU A N 1
ATOM 839 C CA . LEU A 1 120 ? -8.700 2.101 1.232 1.00 96.62 120 LEU A CA 1
ATOM 840 C C . LEU A 1 120 ? -9.556 1.343 0.217 1.00 96.62 120 LEU A C 1
ATOM 842 O O . LEU A 1 120 ? -10.455 1.933 -0.373 1.00 96.62 120 LEU A O 1
ATOM 846 N N . ALA A 1 121 ? -9.300 0.049 0.036 1.00 94.00 121 ALA A N 1
ATOM 847 C CA . ALA A 1 121 ? -10.020 -0.819 -0.892 1.00 94.00 121 ALA A CA 1
ATOM 848 C C . ALA A 1 121 ? -10.628 -2.019 -0.154 1.00 94.00 121 ALA A C 1
ATOM 850 O O . ALA A 1 121 ? -9.992 -3.054 0.033 1.00 94.00 121 ALA A O 1
ATOM 851 N N . GLY A 1 122 ? -11.882 -1.911 0.266 1.00 92.31 122 GLY A N 1
ATOM 852 C CA . GLY A 1 122 ? -12.570 -3.010 0.939 1.00 92.31 122 GLY A CA 1
ATOM 853 C C . GLY A 1 122 ? -14.077 -2.848 0.896 1.00 92.31 122 GLY A C 1
ATOM 854 O O . GLY A 1 122 ? -14.611 -2.065 0.114 1.00 92.31 122 GLY A O 1
ATOM 855 N N . ALA A 1 123 ? -14.775 -3.620 1.724 1.00 92.44 123 ALA A N 1
ATOM 856 C CA . ALA A 1 123 ? -16.211 -3.448 1.886 1.00 92.44 123 ALA A CA 1
ATOM 857 C C . ALA A 1 123 ? -16.529 -2.061 2.471 1.00 92.44 123 ALA A C 1
ATOM 859 O O . ALA A 1 123 ? -15.773 -1.544 3.290 1.00 92.44 123 ALA A O 1
ATOM 860 N N . GLU A 1 124 ? -17.679 -1.494 2.105 1.00 92.25 124 GLU A N 1
ATOM 861 C CA . GLU A 1 124 ? -18.137 -0.176 2.576 1.00 92.25 124 GLU A CA 1
ATOM 862 C C . GLU A 1 124 ? -18.060 -0.044 4.107 1.00 92.25 124 GLU A C 1
ATOM 864 O O . GLU A 1 124 ? -17.488 0.910 4.623 1.00 92.25 124 GLU A O 1
ATOM 869 N N . ALA A 1 125 ? -18.502 -1.071 4.842 1.00 93.38 125 ALA A N 1
ATOM 870 C CA . ALA A 1 125 ? -18.437 -1.090 6.304 1.00 93.38 125 ALA A CA 1
ATOM 871 C C . ALA A 1 125 ? -16.999 -1.033 6.866 1.00 93.38 125 ALA A C 1
ATOM 873 O O . ALA A 1 125 ? -16.765 -0.399 7.895 1.00 93.38 125 ALA A O 1
ATOM 874 N N . GLU A 1 126 ? -16.031 -1.676 6.204 1.00 95.12 126 GLU A N 1
ATOM 875 C CA . GLU A 1 126 ? -14.610 -1.621 6.584 1.00 95.12 126 GLU A CA 1
ATOM 876 C C . GLU A 1 126 ? -14.024 -0.232 6.316 1.00 95.12 126 GLU A C 1
ATOM 878 O O . GLU A 1 126 ? -13.271 0.302 7.136 1.00 95.12 126 GLU A O 1
ATOM 883 N N . VAL A 1 127 ? -14.393 0.368 5.180 1.00 95.50 127 VAL A N 1
ATOM 884 C CA . VAL A 1 127 ? -13.975 1.719 4.796 1.00 95.50 127 VAL A CA 1
ATOM 885 C C . VAL A 1 127 ? -14.521 2.738 5.795 1.00 95.50 127 VAL A C 1
ATOM 887 O O . VAL A 1 127 ? -13.741 3.500 6.362 1.00 95.50 127 VAL A O 1
ATOM 890 N N . ASP A 1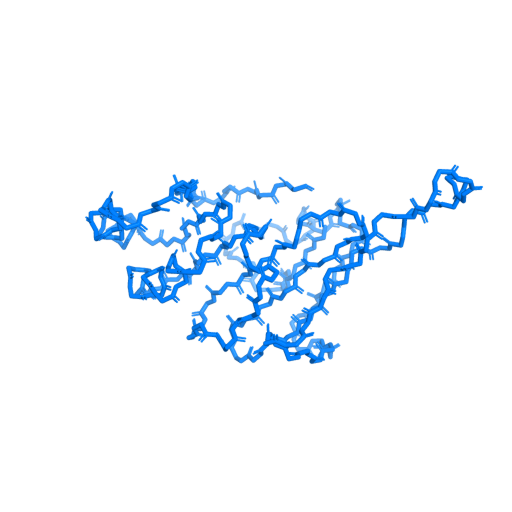 128 ? -15.819 2.712 6.091 1.00 95.19 128 ASP A N 1
ATOM 891 C CA . ASP A 1 128 ? -16.448 3.623 7.053 1.00 95.19 128 ASP A CA 1
ATOM 892 C C . ASP A 1 128 ? -15.811 3.527 8.444 1.00 95.19 128 ASP A C 1
ATOM 894 O O . ASP A 1 128 ? -15.484 4.547 9.066 1.00 95.19 128 ASP A O 1
ATOM 898 N N . ALA A 1 129 ? -15.577 2.301 8.922 1.00 95.44 129 ALA A N 1
ATOM 899 C CA . ALA A 1 129 ? -14.914 2.061 10.199 1.00 95.44 129 ALA A CA 1
ATOM 900 C C . ALA A 1 129 ? -13.479 2.617 10.212 1.00 95.44 129 ALA A C 1
ATOM 902 O O . ALA A 1 129 ? -13.067 3.256 11.185 1.00 95.44 129 ALA A O 1
ATOM 903 N N . ALA A 1 130 ? -12.722 2.427 9.128 1.00 96.44 130 ALA A N 1
ATOM 904 C CA . ALA A 1 130 ? -11.368 2.952 8.994 1.00 96.44 130 ALA A CA 1
ATOM 905 C C . ALA A 1 130 ? -11.343 4.486 8.931 1.00 96.44 130 ALA A C 1
ATOM 907 O O . ALA A 1 130 ? -10.553 5.113 9.638 1.00 96.44 130 ALA A O 1
ATOM 908 N N . PHE A 1 131 ? -12.240 5.113 8.166 1.00 96.75 131 PHE A N 1
ATOM 909 C CA . PHE A 1 131 ? -12.371 6.571 8.134 1.00 96.75 131 PHE A CA 1
ATOM 910 C C . PHE A 1 131 ? -12.688 7.134 9.521 1.00 96.75 131 PHE A C 1
ATOM 912 O O . PHE A 1 131 ? -12.080 8.121 9.938 1.00 96.75 131 PHE A O 1
ATOM 919 N N . ALA A 1 132 ? -13.603 6.506 10.263 1.00 95.88 132 ALA A N 1
ATOM 920 C CA . ALA A 1 132 ? -13.914 6.919 11.627 1.00 95.88 132 ALA A CA 1
ATOM 921 C C . ALA A 1 132 ? -12.693 6.811 12.558 1.00 95.88 132 ALA A C 1
ATOM 923 O O . ALA A 1 132 ? -12.437 7.739 13.327 1.00 95.88 132 ALA A O 1
ATOM 924 N N . ALA A 1 133 ? -11.921 5.725 12.456 1.00 95.81 133 ALA A N 1
ATOM 925 C CA . ALA A 1 133 ? -10.749 5.477 13.294 1.00 95.81 133 ALA A CA 1
ATOM 926 C C . ALA A 1 133 ? -9.566 6.422 13.005 1.00 95.81 133 ALA A C 1
ATOM 928 O O . ALA A 1 133 ? -8.850 6.803 13.929 1.00 95.81 133 ALA A O 1
ATOM 929 N N . LEU A 1 134 ? -9.358 6.816 11.744 1.00 95.31 134 LEU A N 1
ATOM 930 C CA . LEU A 1 134 ? -8.158 7.547 11.308 1.00 95.31 134 LEU A CA 1
ATOM 931 C C . LEU A 1 134 ? -8.297 9.072 11.332 1.00 95.31 134 LEU A C 1
ATO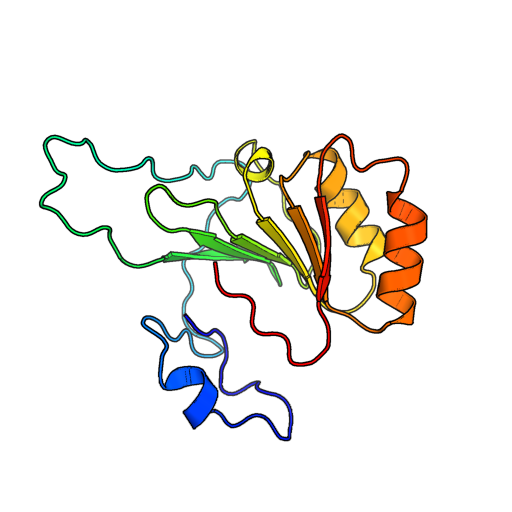M 933 O O . LEU A 1 134 ? -7.294 9.774 11.248 1.00 95.31 134 LEU A O 1
ATOM 937 N N . ARG A 1 135 ? -9.514 9.621 11.451 1.00 88.25 135 ARG A N 1
ATOM 938 C CA . ARG A 1 135 ? -9.771 11.077 11.367 1.00 88.25 135 ARG A CA 1
ATOM 939 C C . ARG A 1 135 ? -8.842 11.941 12.229 1.00 88.25 135 ARG A C 1
ATOM 941 O O . ARG A 1 135 ? -8.530 13.059 11.834 1.00 88.25 135 ARG A O 1
ATOM 948 N N . GLY A 1 136 ? -8.422 11.443 13.393 1.00 90.81 136 GLY A N 1
ATOM 949 C CA . GLY A 1 136 ? -7.558 12.169 14.328 1.00 90.81 136 GLY A CA 1
ATOM 950 C C . GLY A 1 136 ? -6.050 11.997 14.111 1.00 90.81 136 GLY A C 1
ATOM 951 O O . GLY A 1 136 ? -5.284 12.646 14.815 1.00 90.81 136 GLY A O 1
ATOM 952 N N . THR A 1 137 ? -5.614 11.130 13.191 1.00 92.88 137 THR A N 1
ATOM 953 C CA . THR A 1 137 ? -4.213 10.673 13.099 1.00 92.88 137 THR A CA 1
ATOM 954 C C . THR A 1 137 ? -3.562 10.915 11.738 1.00 92.88 137 THR A C 1
ATOM 956 O O . THR A 1 137 ? -2.403 10.560 11.557 1.00 92.88 137 THR A O 1
ATOM 959 N N . LEU A 1 138 ? -4.273 11.524 10.781 1.00 92.38 138 LEU A N 1
ATOM 960 C CA . LEU A 1 138 ? -3.787 11.679 9.406 1.00 92.38 138 LEU A CA 1
ATOM 961 C C . LEU A 1 138 ? -2.550 12.582 9.276 1.00 92.38 138 LEU A C 1
ATOM 963 O O . LEU A 1 138 ? -1.737 12.330 8.400 1.00 92.38 138 LEU A O 1
ATOM 967 N N . ASP A 1 139 ? -2.392 13.617 10.104 1.00 88.56 139 ASP A N 1
ATOM 968 C CA . ASP A 1 139 ? -1.214 14.515 10.112 1.00 88.56 139 ASP A CA 1
ATOM 969 C C . ASP A 1 139 ? -0.688 14.914 8.708 1.00 88.56 139 ASP A C 1
ATOM 971 O O . ASP A 1 139 ? 0.484 14.774 8.371 1.00 88.56 139 ASP A O 1
ATOM 975 N N . GLY A 1 140 ? -1.593 15.357 7.827 1.00 90.12 140 GLY A N 1
ATOM 976 C CA . GLY A 1 140 ? -1.263 15.742 6.445 1.00 90.12 140 GLY A CA 1
ATOM 977 C C . GLY A 1 140 ? -1.269 14.601 5.415 1.00 90.12 140 GLY A C 1
ATOM 978 O O . GLY A 1 140 ? -1.184 14.878 4.216 1.00 90.12 140 GLY A O 1
ATOM 979 N N . THR A 1 141 ? -1.442 13.352 5.849 1.00 96.69 141 THR A N 1
ATOM 980 C CA . THR A 1 141 ? -1.767 12.195 5.001 1.00 96.69 141 THR A CA 1
ATOM 981 C C . THR A 1 141 ? -3.141 12.397 4.363 1.00 96.69 141 THR A C 1
ATOM 983 O O . THR A 1 141 ? -4.143 12.575 5.058 1.00 96.69 141 THR A O 1
ATOM 986 N N . GLY A 1 142 ? -3.218 12.353 3.033 1.00 96.00 142 GLY A N 1
ATOM 987 C CA . GLY A 1 142 ? -4.502 12.274 2.336 1.00 96.00 142 GLY A CA 1
ATOM 988 C C . GLY A 1 142 ? -5.165 10.917 2.577 1.00 96.00 142 GLY A C 1
ATOM 989 O O . GLY A 1 142 ? -4.471 9.907 2.632 1.00 96.00 142 GLY A O 1
ATOM 990 N N . LEU A 1 143 ? -6.492 10.875 2.687 1.00 96.50 143 LEU A N 1
ATOM 991 C CA . LEU A 1 143 ? -7.256 9.636 2.853 1.00 96.50 143 LEU A CA 1
ATOM 992 C C . LEU A 1 143 ? -8.350 9.552 1.788 1.00 96.50 143 LEU A C 1
ATOM 994 O O . LEU A 1 143 ? -9.146 10.482 1.659 1.00 96.50 143 LEU A O 1
ATOM 998 N N . VAL A 1 144 ? -8.396 8.445 1.046 1.00 95.44 144 VAL A N 1
ATOM 999 C CA . VAL A 1 144 ? -9.410 8.183 0.013 1.00 95.44 144 VAL A CA 1
ATOM 1000 C C . VAL A 1 144 ? -9.935 6.751 0.101 1.00 95.44 144 VAL A C 1
ATOM 1002 O O . VAL A 1 144 ? -9.235 5.847 0.555 1.00 95.44 144 VAL A O 1
ATOM 1005 N N . ALA A 1 145 ? -11.170 6.547 -0.349 1.00 94.19 145 ALA A N 1
ATOM 1006 C CA . ALA A 1 145 ? -11.745 5.227 -0.580 1.00 94.19 145 ALA A CA 1
ATOM 1007 C C . ALA A 1 145 ? -11.656 4.888 -2.073 1.00 94.19 145 ALA A C 1
ATOM 1009 O O . ALA A 1 145 ? -11.838 5.766 -2.917 1.00 94.19 145 ALA A O 1
ATOM 1010 N N . LEU A 1 146 ? -11.364 3.630 -2.389 1.00 90.50 146 LEU A N 1
ATOM 1011 C CA . LEU A 1 146 ? -11.418 3.092 -3.741 1.00 90.50 146 LEU A CA 1
ATOM 1012 C C . LEU A 1 146 ? -12.712 2.294 -3.887 1.00 90.50 146 LEU A C 1
ATOM 1014 O O . LEU A 1 146 ? -12.943 1.331 -3.155 1.00 90.50 146 LEU A O 1
ATOM 1018 N N . GLU A 1 147 ? -13.544 2.695 -4.842 1.00 78.50 147 GLU A N 1
ATOM 1019 C CA . GLU A 1 147 ? -14.765 1.968 -5.171 1.00 78.50 147 GLU A CA 1
ATOM 1020 C C . GLU A 1 147 ? -14.451 0.654 -5.888 1.00 78.50 147 GLU A C 1
ATOM 1022 O O . GLU A 1 147 ? -13.445 0.512 -6.594 1.00 78.50 147 GLU A O 1
ATOM 1027 N N . ARG A 1 148 ? -15.354 -0.322 -5.758 1.00 68.44 148 ARG A N 1
ATOM 1028 C CA . ARG A 1 148 ? -15.255 -1.561 -6.536 1.00 68.44 148 ARG A CA 1
ATOM 1029 C C . ARG A 1 148 ? -15.274 -1.235 -8.031 1.00 68.44 148 ARG A C 1
ATOM 1031 O O . ARG A 1 148 ? -16.218 -0.631 -8.527 1.00 68.44 148 ARG A O 1
ATOM 1038 N N . GLY A 1 149 ? -14.237 -1.674 -8.745 1.00 60.78 149 GLY A N 1
ATOM 1039 C CA . GLY A 1 149 ? -14.086 -1.430 -10.181 1.00 60.78 149 GLY A CA 1
ATOM 1040 C C . GLY A 1 149 ? -13.353 -0.135 -10.544 1.00 60.78 149 GLY A C 1
ATOM 1041 O O . GLY A 1 149 ? -13.203 0.142 -11.731 1.00 60.78 149 GLY A O 1
ATOM 1042 N N . MET A 1 150 ? -12.855 0.642 -9.573 1.00 63.25 150 MET A N 1
ATOM 1043 C CA . MET A 1 150 ? -11.922 1.731 -9.873 1.00 63.25 150 MET A CA 1
ATOM 1044 C C . MET A 1 150 ? -10.543 1.184 -10.256 1.00 63.25 150 MET A C 1
ATOM 1046 O O . MET A 1 150 ? -9.897 0.492 -9.468 1.00 63.25 150 MET A O 1
ATOM 1050 N N . ALA A 1 151 ? -10.069 1.561 -11.442 1.00 59.09 151 ALA A N 1
ATOM 1051 C CA . ALA A 1 151 ? -8.658 1.470 -11.790 1.00 59.09 151 ALA A CA 1
ATOM 1052 C C . ALA A 1 151 ? -7.903 2.648 -11.151 1.00 59.09 151 ALA A C 1
ATOM 1054 O O . ALA A 1 151 ? -8.368 3.787 -11.200 1.00 59.09 151 ALA A O 1
ATOM 1055 N N . VAL A 1 152 ? -6.749 2.374 -10.540 1.00 54.62 152 VAL A N 1
ATOM 1056 C CA . VAL A 1 152 ? -5.825 3.415 -10.074 1.00 54.62 152 VAL A CA 1
ATOM 1057 C C . VAL A 1 152 ? -4.723 3.549 -11.114 1.00 54.62 152 VAL A C 1
ATOM 1059 O O . VAL A 1 152 ? -3.903 2.646 -11.267 1.00 54.62 152 VAL A O 1
ATOM 1062 N N . GLU A 1 153 ? -4.725 4.673 -11.823 1.00 52.44 153 GLU A N 1
ATOM 1063 C CA . GLU A 1 153 ? -3.625 5.098 -12.686 1.00 52.44 153 GLU A CA 1
ATOM 1064 C C . GLU A 1 153 ? -2.738 6.053 -11.879 1.00 52.44 153 GLU A C 1
ATOM 1066 O O . GLU A 1 153 ? -3.243 6.974 -11.227 1.00 52.44 153 GLU A O 1
ATOM 1071 N N . VAL A 1 154 ? -1.432 5.783 -11.857 1.00 49.09 154 VAL A N 1
ATOM 1072 C CA . VAL A 1 154 ? -0.407 6.602 -11.190 1.00 49.09 154 VAL A CA 1
ATOM 1073 C C . VAL A 1 154 ? 0.535 7.154 -12.235 1.00 49.09 154 VAL A C 1
ATOM 1075 O O . VAL A 1 154 ? 0.927 6.354 -13.113 1.00 49.09 154 VAL A O 1
#

Secondary structure (DSSP, 8-state):
-EE-GGGPPTT--HHHHHTT-S-EE-TT--PEE--TTT--PPPPPPGGGTTSPPPPPEEEE-STTEEEEE-TTSPPEEEESS------GGGGG-EEEEESS-HHHHHHHHHTT--SEEEEES-HHHHHHHHHHHTTT-TT-EEEEPPTT-----